Protein AF-A0A2V5RMZ7-F1 (afdb_monomer)

Solvent-accessible surface area (backbone atoms only — not comparable to full-atom values): 4799 Å² total; per-residue (Å²): 109,73,66,58,54,53,52,52,51,48,50,44,51,62,64,77,38,31,68,65,53,50,52,53,45,48,68,74,69,59,74,87,79,84,78,79,79,82,68,77,70,41,59,51,98,87,67,49,80,74,45,70,79,76,93,78,90,80,89,83,81,63,74,92,73,58,80,78,87,123

Radius of gyration: 26.2 Å; Cα contacts (8 Å, |Δi|>4): 25; chains: 1; bounding box: 40×38×77 Å

Secondary structure (DSSP, 8-state):
-HHHHHHHHHHIIIIISHHHHHHHHHHHH------PPPPPPEE-TT--EEE-----------TTT-----

Foldseek 3Di:
DVVVVVVVVCCCCCPVVPVVVVVVCCVPVPDDDDDDDFDDFDADPVRHTPDGDDDDDDDDDDPVPPDDPD

Structure (mmCIF, N/CA/C/O backbone):
data_AF-A0A2V5RMZ7-F1
#
_entry.id   AF-A0A2V5RMZ7-F1
#
loop_
_atom_site.group_PDB
_atom_site.id
_atom_site.type_symbol
_atom_site.label_atom_id
_atom_site.label_alt_id
_atom_site.label_comp_id
_atom_site.label_asym_id
_atom_site.label_entity_id
_atom_site.label_seq_id
_atom_site.pdbx_PDB_ins_code
_atom_site.Cartn_x
_atom_site.Cartn_y
_atom_site.Cartn_z
_atom_site.occupancy
_atom_site.B_iso_or_equiv
_atom_site.auth_seq_id
_atom_site.auth_comp_id
_atom_site.auth_asym_id
_atom_site.auth_atom_id
_atom_site.pdbx_PDB_model_num
ATOM 1 N N . MET A 1 1 ? 14.827 -12.936 -39.533 1.00 76.69 1 MET A N 1
ATOM 2 C CA . MET A 1 1 ? 14.704 -11.464 -39.615 1.00 76.69 1 MET A CA 1
ATOM 3 C C . MET A 1 1 ? 13.501 -10.936 -38.840 1.00 76.69 1 MET A C 1
ATOM 5 O O . MET A 1 1 ? 13.710 -10.126 -37.952 1.00 76.69 1 MET A O 1
ATOM 9 N N . LEU A 1 2 ? 12.274 -11.417 -39.088 1.00 89.31 2 LEU A N 1
ATOM 10 C CA . LEU A 1 2 ? 11.063 -10.951 -38.385 1.00 89.31 2 LEU A CA 1
ATOM 11 C C . LEU A 1 2 ? 11.164 -11.033 -36.848 1.00 89.31 2 LEU A C 1
ATOM 13 O O . LEU A 1 2 ? 11.003 -10.030 -36.162 1.00 89.31 2 LEU A O 1
ATOM 17 N N . PHE A 1 3 ? 11.504 -12.209 -36.313 1.00 93.44 3 PHE A N 1
ATOM 18 C CA . PHE A 1 3 ? 11.661 -12.404 -34.868 1.00 93.44 3 PHE A CA 1
ATOM 19 C C . PHE A 1 3 ? 12.742 -11.508 -34.262 1.00 93.44 3 PHE A C 1
ATOM 21 O O . PHE A 1 3 ? 12.543 -10.965 -33.186 1.00 93.44 3 PHE A O 1
ATOM 28 N N . SER A 1 4 ? 13.839 -11.271 -34.980 1.00 96.06 4 SER A N 1
ATOM 29 C CA . SER A 1 4 ? 14.936 -10.413 -34.523 1.00 96.06 4 SER A CA 1
ATOM 30 C C . SER A 1 4 ? 14.494 -8.960 -34.308 1.00 96.06 4 SER A C 1
ATOM 32 O O . SER A 1 4 ? 14.899 -8.338 -33.329 1.00 96.06 4 SER A O 1
ATOM 34 N N . VAL A 1 5 ? 13.625 -8.432 -35.178 1.00 96.06 5 VAL A N 1
ATOM 35 C CA . VA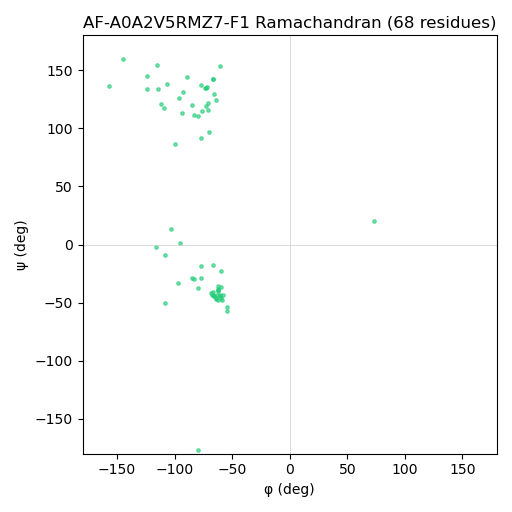L A 1 5 ? 13.066 -7.075 -35.040 1.00 96.06 5 VAL A CA 1
ATOM 36 C C . VAL A 1 5 ? 12.175 -6.978 -33.801 1.00 96.06 5 VAL A C 1
ATOM 38 O O . VAL A 1 5 ? 12.296 -6.033 -33.020 1.00 96.06 5 VAL A O 1
ATOM 41 N N . PHE A 1 6 ? 11.316 -7.974 -33.578 1.00 95.75 6 PHE A N 1
ATOM 42 C CA . PHE A 1 6 ? 10.465 -8.011 -32.390 1.00 95.75 6 PHE A CA 1
ATOM 43 C C . PHE A 1 6 ? 11.270 -8.204 -31.102 1.00 95.75 6 PHE A C 1
ATOM 45 O O . PHE A 1 6 ? 11.007 -7.517 -30.119 1.00 95.75 6 PHE A O 1
ATOM 52 N N . SER A 1 7 ? 12.293 -9.061 -31.111 1.00 96.69 7 SER A N 1
ATOM 53 C CA . SER A 1 7 ? 13.190 -9.252 -29.968 1.00 96.69 7 SER A CA 1
ATOM 54 C C . SER A 1 7 ? 13.922 -7.963 -29.600 1.00 96.69 7 SER A C 1
ATOM 56 O O . SER A 1 7 ? 13.952 -7.595 -28.429 1.00 96.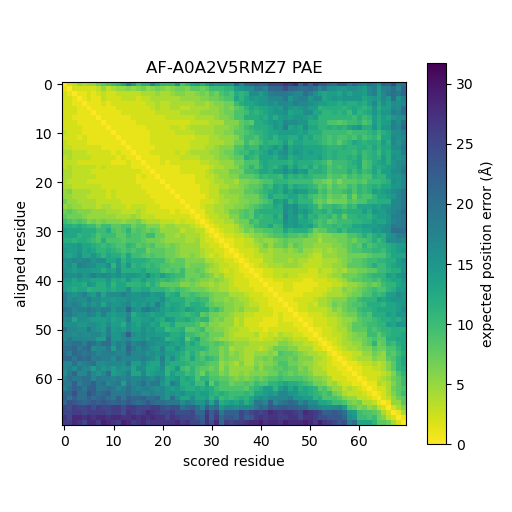69 7 SER A O 1
ATOM 58 N N . PHE A 1 8 ? 14.445 -7.226 -30.585 1.00 96.50 8 PHE A N 1
ATOM 59 C CA . PHE A 1 8 ? 15.061 -5.922 -30.338 1.00 96.50 8 PHE A CA 1
ATOM 60 C C . PHE A 1 8 ? 14.063 -4.924 -29.735 1.00 96.50 8 PHE A C 1
ATOM 62 O O . PHE A 1 8 ? 14.379 -4.228 -28.771 1.00 96.50 8 PHE A O 1
ATOM 69 N N . ARG A 1 9 ? 12.831 -4.882 -30.261 1.00 95.50 9 ARG A N 1
ATOM 70 C CA . ARG A 1 9 ? 11.780 -4.005 -29.734 1.00 95.50 9 ARG A CA 1
ATOM 71 C C . ARG A 1 9 ? 11.424 -4.336 -28.284 1.00 95.50 9 ARG A C 1
ATOM 73 O O . ARG A 1 9 ? 11.215 -3.413 -27.501 1.00 95.50 9 ARG A O 1
ATOM 80 N N . LEU A 1 10 ? 11.375 -5.618 -27.926 1.00 96.06 10 LEU A N 1
ATOM 81 C CA . LEU A 1 10 ? 11.140 -6.052 -26.550 1.00 96.06 10 LEU A CA 1
ATOM 82 C C . LEU A 1 10 ? 12.277 -5.617 -25.627 1.00 96.06 10 LEU A C 1
ATOM 84 O O . LEU A 1 10 ? 11.996 -5.017 -24.598 1.00 96.06 10 LEU A O 1
ATOM 88 N N . ILE A 1 11 ? 13.538 -5.825 -26.023 1.00 96.81 11 ILE A N 1
ATOM 89 C CA . ILE A 1 11 ? 14.706 -5.382 -25.242 1.00 96.81 11 ILE A CA 1
ATOM 90 C C . ILE A 1 11 ? 14.659 -3.868 -25.016 1.00 96.81 11 ILE A C 1
ATOM 92 O O . ILE A 1 11 ? 14.866 -3.399 -23.901 1.00 96.81 11 ILE A O 1
ATOM 96 N N . TYR A 1 12 ? 14.328 -3.095 -26.051 1.00 96.88 12 TYR A N 1
ATOM 97 C CA . TYR A 1 12 ? 14.185 -1.648 -25.926 1.00 96.88 12 TYR A CA 1
ATOM 98 C C . TYR A 1 12 ? 13.113 -1.256 -24.897 1.00 96.88 12 TYR A C 1
ATOM 100 O O . TYR A 1 12 ? 13.364 -0.426 -24.027 1.00 96.88 12 TYR A O 1
ATOM 108 N N . LEU A 1 13 ? 11.930 -1.871 -24.960 1.00 95.94 13 LEU A N 1
ATOM 109 C CA . LEU A 1 13 ? 10.845 -1.569 -24.025 1.00 95.94 13 LEU A CA 1
ATOM 110 C C . LEU A 1 13 ? 11.159 -2.023 -22.594 1.00 95.94 13 LEU A C 1
ATOM 112 O O . LEU A 1 13 ? 10.874 -1.300 -21.648 1.00 95.94 13 LEU A O 1
ATOM 116 N N . GLN A 1 14 ? 11.741 -3.211 -22.443 1.00 94.56 14 GLN A N 1
ATOM 117 C CA . GLN A 1 14 ? 11.940 -3.853 -21.146 1.00 94.56 14 GLN A CA 1
ATOM 118 C C . GLN A 1 14 ? 13.188 -3.379 -20.411 1.00 94.56 14 GLN A C 1
ATOM 120 O O . GLN A 1 14 ? 13.187 -3.435 -19.190 1.00 94.56 14 GLN A O 1
ATOM 125 N N . VAL A 1 15 ? 14.239 -2.963 -21.124 1.00 96.00 15 VAL A N 1
ATOM 126 C CA . VAL A 1 15 ? 15.525 -2.583 -20.518 1.00 96.00 15 VAL A CA 1
ATOM 127 C C . VAL A 1 15 ? 15.734 -1.077 -20.582 1.00 96.00 15 VAL A C 1
ATOM 129 O O . VAL A 1 15 ? 16.027 -0.456 -19.571 1.00 96.00 15 VAL A O 1
ATOM 132 N N . ILE A 1 16 ? 15.569 -0.470 -21.761 1.00 96.19 16 ILE A N 1
ATOM 133 C CA . ILE A 1 16 ? 15.870 0.959 -21.949 1.00 96.19 16 ILE A CA 1
ATOM 134 C C . ILE A 1 16 ? 14.734 1.836 -21.413 1.00 96.19 16 ILE A 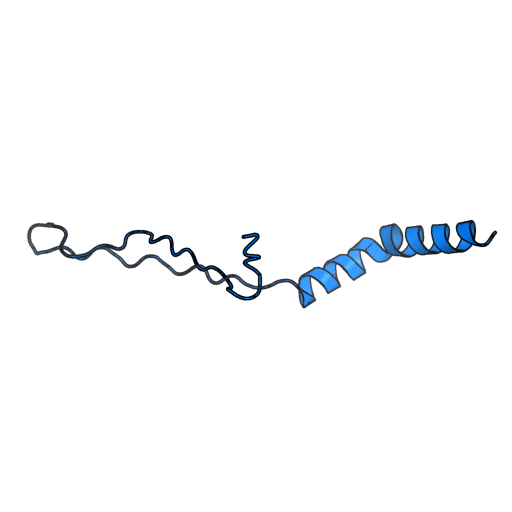C 1
ATOM 136 O O . ILE A 1 16 ? 14.983 2.904 -20.866 1.00 96.19 16 ILE A O 1
ATOM 140 N N . LYS A 1 17 ? 13.485 1.397 -21.581 1.00 96.19 17 LYS A N 1
ATOM 141 C CA . LYS A 1 17 ? 12.286 2.136 -21.160 1.00 96.19 17 LYS A CA 1
ATOM 142 C C . LYS A 1 17 ? 11.650 1.599 -19.875 1.00 96.19 17 LYS A C 1
ATOM 144 O O . LYS A 1 17 ? 10.522 1.973 -19.563 1.00 96.19 17 LYS A O 1
ATOM 149 N N . HIS A 1 18 ? 12.359 0.737 -19.146 1.00 95.50 18 HIS A N 1
ATOM 150 C CA . HIS A 1 18 ? 11.838 0.087 -17.946 1.00 95.50 18 HIS A CA 1
ATOM 151 C C . HIS A 1 18 ? 11.308 1.096 -16.927 1.00 95.50 18 HIS A C 1
ATOM 153 O O . HIS A 1 18 ? 10.133 1.046 -16.574 1.00 95.50 18 HIS A O 1
ATOM 159 N N . ASP A 1 19 ? 12.168 2.027 -16.514 1.00 94.94 19 ASP A N 1
ATOM 160 C CA . ASP A 1 19 ? 11.887 2.945 -15.411 1.00 94.94 19 ASP A CA 1
ATOM 161 C C . ASP A 1 19 ? 10.700 3.863 -15.733 1.00 94.94 19 ASP A C 1
ATOM 163 O O . ASP A 1 19 ? 9.789 4.007 -14.925 1.00 94.94 19 ASP A O 1
ATOM 167 N N . GLU A 1 20 ? 10.649 4.391 -16.960 1.00 95.19 20 GLU A N 1
ATOM 168 C CA . GLU A 1 20 ? 9.564 5.257 -17.442 1.00 95.19 20 GLU A CA 1
ATOM 169 C C . GLU A 1 20 ? 8.200 4.551 -17.402 1.00 95.19 20 GLU A C 1
ATOM 171 O O . GLU A 1 20 ? 7.207 5.107 -16.929 1.00 95.19 20 GLU A O 1
ATOM 176 N N . TYR A 1 21 ? 8.128 3.307 -17.886 1.00 94.12 21 TYR A N 1
ATOM 177 C CA . TYR A 1 21 ? 6.867 2.565 -17.885 1.00 94.12 21 TYR A CA 1
ATOM 178 C C . TYR A 1 21 ? 6.511 2.002 -16.508 1.00 94.12 21 TYR A C 1
ATOM 180 O O . TYR A 1 21 ? 5.323 1.874 -16.208 1.00 94.12 21 TYR A O 1
ATOM 188 N N . ALA A 1 22 ? 7.501 1.691 -15.669 1.00 93.00 22 ALA A N 1
ATOM 189 C CA . ALA A 1 22 ? 7.280 1.292 -14.285 1.00 93.00 22 ALA A CA 1
ATOM 190 C C . ALA A 1 22 ? 6.686 2.446 -13.464 1.00 93.00 22 ALA A C 1
ATOM 192 O O . ALA A 1 22 ? 5.707 2.241 -12.747 1.00 93.00 22 ALA A O 1
ATOM 193 N N . GLU A 1 23 ? 7.210 3.663 -13.626 1.00 92.19 23 GLU A N 1
ATOM 194 C CA . GLU A 1 23 ? 6.681 4.869 -12.986 1.00 92.19 23 GLU A CA 1
ATOM 195 C C . GLU A 1 23 ? 5.247 5.163 -13.442 1.00 92.19 23 GLU A C 1
ATOM 197 O O . GLU A 1 23 ? 4.349 5.317 -12.615 1.00 92.19 23 GLU A O 1
ATOM 202 N N . LEU A 1 24 ? 4.988 5.1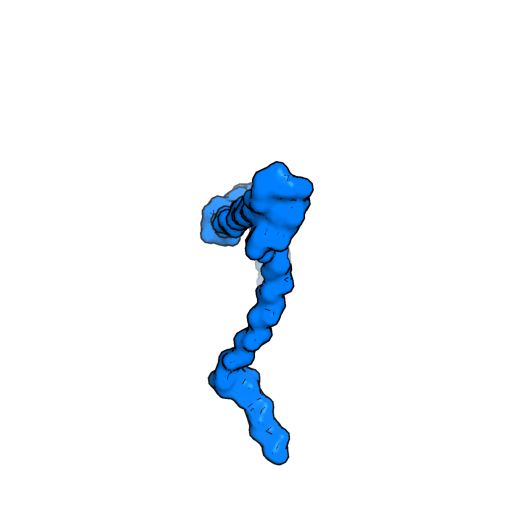27 -14.753 1.00 93.06 24 LEU A N 1
ATOM 203 C CA . LEU A 1 24 ? 3.645 5.340 -15.298 1.00 93.06 24 LEU A CA 1
ATOM 204 C C . LEU A 1 24 ? 2.641 4.277 -14.820 1.00 93.06 24 LEU A C 1
ATOM 206 O O . LEU A 1 24 ? 1.460 4.568 -14.609 1.00 93.06 24 LEU A O 1
ATOM 210 N N . ALA A 1 25 ? 3.087 3.027 -14.669 1.00 91.62 25 ALA A N 1
ATOM 211 C CA . ALA A 1 25 ? 2.263 1.956 -14.125 1.00 91.62 25 ALA A CA 1
ATOM 212 C C . ALA A 1 25 ? 1.953 2.196 -12.644 1.00 91.62 25 ALA A C 1
ATOM 214 O O . ALA A 1 25 ? 0.796 2.050 -12.246 1.00 91.62 25 ALA A O 1
ATOM 215 N N . ALA A 1 26 ? 2.948 2.610 -11.857 1.00 89.50 26 ALA A N 1
ATOM 216 C CA . ALA A 1 26 ? 2.776 2.950 -10.450 1.00 89.50 26 ALA A CA 1
ATOM 217 C C . ALA A 1 26 ? 1.825 4.143 -10.260 1.00 89.50 26 ALA A C 1
ATOM 219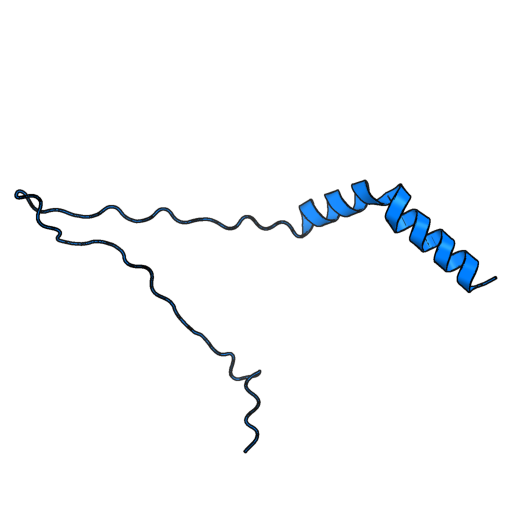 O O . ALA A 1 26 ? 0.967 4.099 -9.382 1.00 89.50 26 ALA A O 1
ATOM 220 N N . GLU A 1 27 ? 1.911 5.164 -11.115 1.00 88.25 27 GLU A N 1
ATOM 221 C CA . GLU A 1 27 ? 1.012 6.322 -11.090 1.00 88.25 27 GLU A CA 1
ATOM 222 C C . GLU A 1 27 ? -0.438 5.924 -11.402 1.00 88.25 27 GLU A C 1
ATOM 224 O O . GLU A 1 27 ? -1.367 6.328 -10.705 1.00 88.25 27 GLU A O 1
ATOM 229 N N . LYS A 1 28 ? -0.645 5.111 -12.446 1.00 88.50 28 LYS A N 1
ATOM 230 C CA . LYS A 1 28 ? -1.993 4.802 -12.953 1.00 88.50 28 LYS A CA 1
ATOM 231 C C . LYS A 1 28 ? -2.695 3.658 -12.233 1.00 88.50 28 LYS A C 1
ATOM 233 O O . LYS A 1 28 ? -3.921 3.623 -12.219 1.00 88.50 28 LYS A O 1
ATOM 238 N N . HIS A 1 29 ? -1.940 2.707 -11.691 1.00 89.12 29 HIS A N 1
ATOM 239 C CA . HIS A 1 29 ? -2.484 1.495 -11.069 1.00 89.12 29 HIS A CA 1
ATOM 240 C C . HIS A 1 29 ? -2.175 1.407 -9.570 1.00 89.12 29 HIS A C 1
ATOM 242 O O . HIS A 1 29 ? -2.625 0.473 -8.906 1.00 89.12 29 HIS A O 1
ATOM 248 N N . GLY A 1 30 ? -1.442 2.376 -9.014 1.00 85.38 30 GLY A N 1
ATOM 249 C CA . GLY A 1 30 ? -1.292 2.526 -7.575 1.00 85.38 30 GLY A CA 1
ATOM 250 C C . GLY A 1 30 ? -2.600 3.007 -6.955 1.00 85.38 30 GLY A C 1
ATOM 251 O O . GLY A 1 30 ? -3.052 4.120 -7.212 1.00 85.38 30 GLY A O 1
ATOM 252 N N . TYR A 1 31 ? -3.207 2.184 -6.104 1.00 83.06 31 TYR A N 1
ATOM 253 C CA . TYR A 1 31 ? -4.337 2.601 -5.281 1.00 83.06 31 TYR A CA 1
ATOM 254 C C . TYR A 1 31 ? -3.885 2.768 -3.832 1.00 83.06 31 TYR A C 1
ATOM 256 O O . TYR A 1 31 ? -3.127 1.963 -3.289 1.00 83.06 31 TYR A O 1
ATOM 264 N N . LYS A 1 32 ? -4.356 3.835 -3.186 1.00 83.25 32 LYS A N 1
ATOM 265 C CA . LYS A 1 32 ? -4.176 4.007 -1.746 1.00 83.25 32 LYS A CA 1
ATOM 266 C C . LYS A 1 32 ? -5.219 3.158 -1.036 1.00 83.25 32 LYS A C 1
ATOM 268 O O . LYS A 1 32 ? -6.404 3.481 -1.071 1.00 83.25 32 LYS A O 1
ATOM 273 N N . GLN A 1 33 ? -4.776 2.097 -0.376 1.00 87.31 33 GLN A N 1
ATOM 274 C CA . GLN A 1 33 ? -5.622 1.386 0.569 1.00 87.31 33 GLN A CA 1
ATOM 275 C C . GLN A 1 33 ? -5.706 2.214 1.855 1.00 87.31 33 GLN A C 1
ATOM 277 O O . GLN A 1 33 ? -4.703 2.413 2.540 1.00 87.31 33 GLN A O 1
ATOM 282 N N . ILE A 1 34 ? -6.897 2.715 2.181 1.00 87.44 34 ILE A N 1
ATOM 283 C CA . ILE A 1 34 ? -7.133 3.344 3.482 1.00 87.44 34 ILE A CA 1
ATOM 284 C C . ILE A 1 34 ? -7.118 2.231 4.529 1.00 87.44 34 ILE A C 1
ATOM 286 O O . ILE A 1 34 ? -7.902 1.284 4.446 1.00 87.44 34 ILE A O 1
ATOM 290 N N . ILE A 1 35 ? -6.216 2.346 5.501 1.00 88.12 35 ILE A N 1
ATOM 291 C CA . ILE A 1 35 ? -6.210 1.504 6.696 1.00 88.12 35 ILE A CA 1
ATOM 292 C C . ILE A 1 35 ? -6.997 2.261 7.759 1.00 88.12 35 ILE A C 1
ATOM 294 O O . ILE A 1 35 ? -6.594 3.343 8.188 1.00 88.12 35 ILE A O 1
ATOM 298 N N . TYR A 1 36 ? -8.150 1.721 8.140 1.00 86.50 36 TYR A N 1
ATOM 299 C CA . TYR A 1 36 ? -8.968 2.311 9.192 1.00 86.50 36 TYR A CA 1
ATOM 300 C C . TYR A 1 36 ? -8.319 2.061 10.551 1.00 86.50 36 TYR A C 1
ATOM 302 O O . TYR A 1 36 ? -7.878 0.950 10.839 1.00 86.50 36 TYR A O 1
ATOM 310 N N . ALA A 1 37 ? -8.266 3.098 11.385 1.00 86.88 37 ALA A N 1
ATOM 311 C CA . ALA A 1 37 ? -7.835 2.948 12.766 1.00 86.88 37 ALA A CA 1
ATOM 312 C C . ALA A 1 37 ? -8.852 2.106 13.547 1.00 86.88 37 ALA A C 1
ATOM 314 O O . ALA A 1 37 ? -10.065 2.236 13.356 1.00 86.88 37 ALA A O 1
ATOM 315 N N . GLU A 1 38 ? -8.355 1.270 14.453 1.00 86.81 38 GLU A N 1
ATOM 316 C CA . GLU A 1 38 ? -9.213 0.536 15.373 1.00 86.81 38 GLU A CA 1
ATOM 317 C C . GLU A 1 38 ? -9.899 1.495 16.351 1.00 86.81 38 GLU A C 1
ATOM 319 O O . GLU A 1 38 ? -9.325 2.489 16.807 1.00 86.81 38 GLU A O 1
ATOM 324 N N . ARG A 1 39 ? -11.158 1.200 16.683 1.00 90.38 39 ARG A N 1
ATOM 325 C CA . ARG A 1 39 ? -11.887 1.950 17.704 1.00 90.38 39 ARG A CA 1
ATOM 326 C C . ARG A 1 39 ? -11.330 1.589 19.078 1.00 90.38 39 ARG A C 1
ATOM 328 O O . ARG A 1 39 ? -11.193 0.412 19.394 1.00 90.38 39 ARG A O 1
ATOM 335 N N . GLY A 1 40 ? -11.093 2.599 19.912 1.00 92.38 40 GLY A N 1
ATOM 336 C CA . GLY A 1 40 ? -10.682 2.385 21.297 1.00 92.38 40 GLY A CA 1
ATOM 337 C C . GLY A 1 40 ? -11.712 1.602 22.121 1.00 92.38 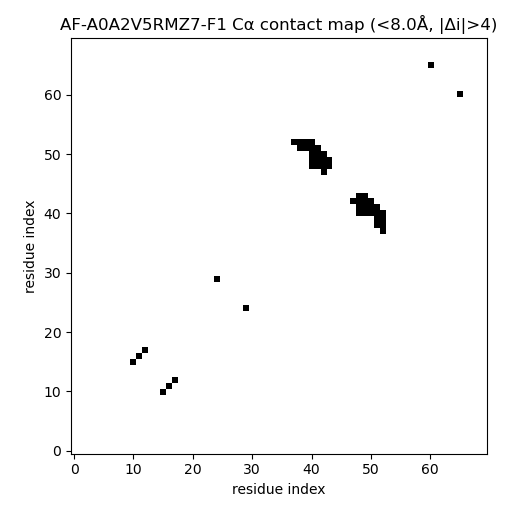40 GLY A C 1
ATOM 338 O O . GLY A 1 40 ? -12.920 1.634 21.853 1.00 92.38 40 GLY A O 1
ATOM 339 N N . THR A 1 41 ? -11.215 0.924 23.150 1.00 95.19 41 THR A N 1
ATOM 340 C CA . THR A 1 41 ? -12.024 0.208 24.140 1.00 95.19 41 THR A CA 1
ATOM 341 C C . THR A 1 41 ? -12.745 1.194 25.062 1.00 95.19 41 THR A C 1
ATOM 343 O O . THR A 1 41 ? -12.145 2.160 25.531 1.00 95.19 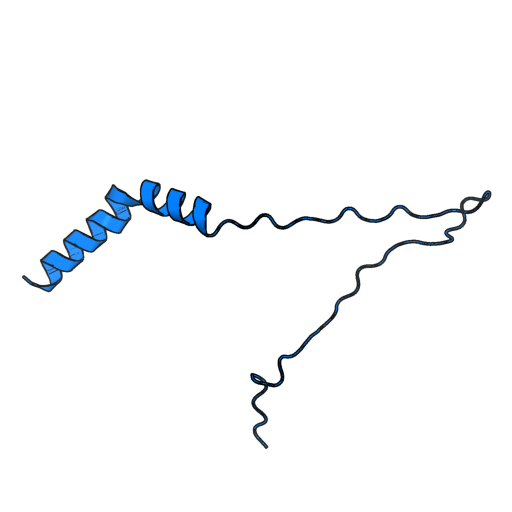41 THR A O 1
ATOM 346 N N . ILE A 1 42 ? -14.033 0.963 25.327 1.00 95.81 42 ILE A N 1
ATOM 347 C CA . ILE A 1 42 ? -14.788 1.699 26.350 1.00 95.81 42 ILE A CA 1
ATOM 348 C C . ILE A 1 42 ? -14.707 0.922 27.657 1.00 95.81 42 ILE A C 1
ATOM 350 O O . ILE A 1 42 ? -15.008 -0.273 27.673 1.00 95.81 42 ILE A O 1
ATOM 354 N N . PHE A 1 43 ? -14.378 1.629 28.732 1.00 97.00 43 PHE A N 1
ATOM 355 C CA . PHE A 1 43 ? -14.351 1.106 30.091 1.00 97.00 43 PHE A CA 1
ATOM 356 C C . PHE A 1 43 ? -15.398 1.797 30.966 1.00 97.00 43 PHE A C 1
ATOM 358 O O . PHE A 1 43 ? -15.791 2.935 30.688 1.00 97.00 43 PHE A O 1
ATOM 365 N N . ASP A 1 44 ? -15.846 1.116 32.016 1.00 95.94 44 ASP A N 1
ATOM 366 C CA . ASP A 1 44 ? -16.594 1.735 33.107 1.00 95.94 44 ASP A CA 1
ATOM 367 C C . ASP A 1 44 ? -15.650 2.463 34.097 1.00 95.94 44 ASP A C 1
ATOM 369 O O . ASP A 1 44 ? -14.434 2.532 33.900 1.00 95.94 44 ASP A O 1
ATOM 373 N N . ALA A 1 45 ? -16.200 3.015 35.183 1.00 96.38 45 ALA A N 1
ATOM 374 C CA . ALA A 1 45 ? -15.409 3.699 36.211 1.00 96.38 45 ALA A CA 1
ATOM 375 C C . ALA A 1 45 ? -14.466 2.768 37.007 1.00 96.38 45 ALA A C 1
ATOM 377 O O . ALA A 1 45 ? -13.532 3.258 37.642 1.00 96.38 45 ALA A O 1
ATOM 378 N N . ASN A 1 46 ? -14.694 1.453 36.976 1.00 97.06 46 ASN A N 1
ATOM 379 C CA . ASN A 1 46 ? -13.878 0.433 37.636 1.00 97.06 46 ASN A CA 1
ATOM 380 C C . ASN A 1 46 ? -12.829 -0.193 36.696 1.00 97.06 46 ASN A C 1
ATOM 382 O O . ASN A 1 46 ? -12.032 -1.014 37.144 1.00 97.06 46 ASN A O 1
ATOM 386 N N . ASN A 1 47 ? -12.758 0.261 35.439 1.00 91.69 47 ASN A N 1
ATOM 387 C CA . ASN A 1 47 ? -11.941 -0.288 34.349 1.00 91.69 47 ASN A CA 1
ATOM 388 C C . ASN A 1 47 ? -12.441 -1.619 33.765 1.00 91.69 47 ASN A C 1
ATOM 390 O O . ASN A 1 47 ? -11.683 -2.316 33.087 1.00 91.69 47 ASN A O 1
ATOM 394 N N . ASP A 1 48 ? -13.712 -1.953 33.955 1.00 95.69 48 ASP A N 1
ATOM 395 C CA . ASP A 1 48 ? -14.332 -3.095 33.293 1.00 95.69 48 ASP A CA 1
ATOM 396 C C . ASP A 1 48 ? -14.665 -2.753 31.833 1.00 95.69 48 ASP A C 1
ATOM 398 O O . ASP A 1 48 ? -15.154 -1.666 31.517 1.00 95.69 48 ASP A O 1
ATOM 402 N N . VAL A 1 49 ? -14.390 -3.683 30.912 1.00 94.25 49 VAL A N 1
ATOM 403 C CA . VAL A 1 49 ? -14.602 -3.485 29.468 1.00 94.25 49 VAL A CA 1
ATOM 404 C C . VAL A 1 49 ? -16.094 -3.510 29.138 1.00 94.25 49 VAL A C 1
ATOM 406 O O . VAL A 1 49 ? -16.753 -4.537 29.280 1.00 94.25 49 VAL A O 1
ATOM 409 N N . LEU A 1 50 ? -16.608 -2.403 28.600 1.00 94.25 50 LEU A N 1
ATOM 410 C CA . LEU A 1 50 ? -17.992 -2.280 28.131 1.00 94.25 50 LEU A CA 1
ATOM 411 C C . LEU A 1 50 ? -18.131 -2.509 26.621 1.00 94.25 50 LEU A C 1
ATOM 413 O O . LEU A 1 50 ? -19.152 -3.018 26.166 1.00 94.25 50 LEU A O 1
ATOM 417 N N . ALA A 1 51 ? -17.125 -2.125 25.828 1.00 93.44 51 ALA A N 1
ATOM 418 C CA . ALA A 1 51 ? -17.129 -2.334 24.379 1.00 93.44 51 ALA A CA 1
ATOM 419 C C . ALA A 1 51 ? -15.710 -2.339 23.801 1.00 93.44 51 ALA A C 1
ATOM 421 O O . ALA A 1 51 ? -14.915 -1.455 24.113 1.00 93.44 51 ALA A O 1
ATOM 422 N N . HIS A 1 52 ? -15.424 -3.277 22.900 1.00 92.31 52 HIS A N 1
ATOM 423 C CA . HIS A 1 52 ? -14.203 -3.322 22.094 1.00 92.31 52 HIS A CA 1
ATOM 424 C C . HIS A 1 52 ? -14.524 -3.871 20.697 1.00 92.31 52 HIS A C 1
ATOM 426 O O . HIS A 1 52 ? -15.557 -4.516 20.505 1.00 92.31 52 HIS A O 1
ATOM 432 N N . ASN A 1 53 ? -13.655 -3.599 19.725 1.00 88.25 53 ASN A N 1
ATOM 433 C CA . ASN A 1 53 ? -13.787 -4.149 18.378 1.00 88.25 53 ASN A CA 1
ATOM 434 C C . ASN A 1 53 ? -13.059 -5.497 18.278 1.00 88.25 53 ASN A C 1
ATOM 436 O O . ASN A 1 53 ? -11.987 -5.667 18.853 1.00 88.25 53 ASN A O 1
ATOM 440 N N . ILE A 1 54 ? -13.622 -6.422 17.498 1.00 86.31 54 ILE A N 1
ATOM 441 C CA . ILE A 1 54 ? -12.982 -7.679 17.095 1.00 86.31 54 ILE A CA 1
ATOM 442 C C . ILE A 1 54 ? -12.970 -7.774 15.563 1.00 86.31 54 ILE A C 1
ATOM 444 O O . ILE A 1 54 ? -13.916 -7.295 14.926 1.00 86.31 54 ILE A O 1
ATOM 448 N N . PRO A 1 55 ? -11.930 -8.360 14.946 1.00 81.44 55 PRO A N 1
ATOM 449 C CA . PRO A 1 55 ? -11.919 -8.582 13.506 1.00 81.44 55 PRO A CA 1
ATOM 450 C C . PRO A 1 55 ? -13.016 -9.585 13.123 1.00 81.44 55 PRO A C 1
ATOM 452 O O . PRO A 1 55 ? -13.121 -10.658 13.713 1.00 81.44 55 PRO A O 1
ATOM 455 N N . LEU A 1 56 ? -13.835 -9.226 12.132 1.00 86.31 56 LEU A N 1
ATOM 456 C CA . LEU A 1 56 ? -14.861 -10.094 11.558 1.00 86.31 56 LEU A CA 1
ATOM 457 C C . LEU A 1 56 ? -14.472 -10.450 10.126 1.00 86.31 56 LEU A C 1
ATOM 459 O O . LEU A 1 56 ? -14.360 -9.573 9.269 1.00 86.31 56 LEU A O 1
ATOM 463 N N . GLU A 1 57 ? -14.330 -11.740 9.850 1.00 87.38 57 GLU A N 1
ATOM 464 C CA . GLU A 1 57 ? -14.152 -12.232 8.489 1.00 87.38 57 GLU A CA 1
ATOM 465 C C . GLU A 1 57 ? -15.522 -12.411 7.830 1.00 87.38 57 GLU A C 1
ATOM 467 O O . GLU A 1 57 ? -16.369 -13.164 8.307 1.00 87.38 57 GLU A O 1
ATOM 472 N N . THR A 1 58 ? -15.758 -11.699 6.727 1.00 90.44 58 THR A N 1
ATOM 473 C CA . THR A 1 58 ? -16.967 -11.866 5.912 1.00 90.44 58 THR A CA 1
ATOM 474 C C . THR A 1 58 ? -16.588 -12.526 4.596 1.00 90.44 58 THR A C 1
ATOM 476 O O . THR A 1 58 ? -15.831 -11.961 3.809 1.00 90.44 58 THR A O 1
ATOM 479 N N . VAL A 1 59 ? -17.128 -13.717 4.345 1.00 88.56 59 VAL A N 1
ATOM 480 C CA . VAL A 1 59 ? -16.937 -14.440 3.083 1.00 88.56 59 VAL A CA 1
ATOM 481 C C . VAL A 1 59 ? -18.126 -14.158 2.171 1.00 88.56 59 VAL A C 1
ATOM 483 O O . VAL A 1 59 ? -19.274 -14.362 2.560 1.00 88.56 59 VAL A O 1
ATOM 486 N N . VAL A 1 60 ? -17.855 -13.696 0.951 1.00 89.19 60 VAL A N 1
ATOM 487 C CA . VAL A 1 60 ? -18.879 -13.417 -0.066 1.00 89.19 60 VAL A CA 1
ATOM 488 C C . VAL A 1 60 ? -18.548 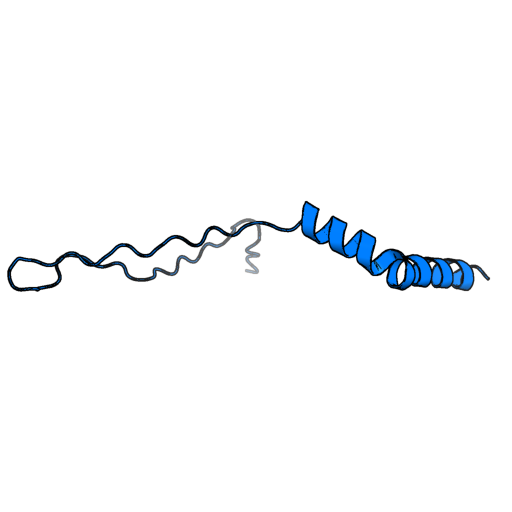-14.206 -1.328 1.00 89.19 60 VAL A C 1
ATOM 490 O O . VAL A 1 60 ? -17.401 -14.209 -1.774 1.00 89.19 60 VAL A O 1
ATOM 493 N N . ALA A 1 61 ? -19.550 -14.867 -1.907 1.00 89.12 61 ALA A N 1
ATOM 494 C CA . ALA A 1 61 ? -19.424 -15.599 -3.163 1.00 89.12 61 ALA A CA 1
ATOM 495 C C . ALA A 1 61 ? -20.275 -14.945 -4.257 1.00 89.12 61 ALA A C 1
ATOM 497 O O . ALA A 1 61 ? -21.444 -14.624 -4.047 1.00 89.12 61 ALA A O 1
ATOM 498 N N . ASP A 1 62 ? -19.682 -14.775 -5.436 1.00 88.12 62 ASP A N 1
ATOM 499 C CA . ASP A 1 62 ? -20.371 -14.290 -6.630 1.00 88.12 62 ASP A CA 1
ATOM 500 C C . ASP A 1 62 ? -21.092 -15.451 -7.326 1.00 88.12 62 ASP A C 1
ATOM 502 O O . ASP A 1 62 ? -20.458 -16.335 -7.907 1.00 88.12 62 ASP A O 1
ATOM 506 N N . ALA A 1 63 ? -22.424 -15.426 -7.295 1.00 84.12 63 ALA A N 1
ATOM 507 C CA . ALA A 1 63 ? -23.271 -16.474 -7.858 1.00 84.12 63 ALA A CA 1
ATOM 508 C C . ALA A 1 63 ? -23.073 -16.693 -9.371 1.00 84.12 63 ALA A C 1
ATOM 510 O O . ALA A 1 63 ? -23.348 -17.784 -9.858 1.00 84.12 63 ALA A O 1
ATOM 511 N N . THR A 1 64 ? -22.563 -15.706 -10.119 1.00 83.19 64 THR A N 1
ATOM 512 C CA . THR A 1 64 ? -22.313 -15.845 -11.568 1.00 83.19 64 THR A CA 1
ATOM 513 C C . THR A 1 64 ? -21.058 -16.660 -11.890 1.00 83.19 64 THR A C 1
ATOM 515 O O . THR A 1 64 ? -20.905 -17.157 -13.005 1.00 83.19 64 THR A O 1
ATOM 518 N N . ARG A 1 65 ? -20.156 -16.810 -10.912 1.00 79.75 65 ARG A N 1
ATOM 519 C CA . ARG A 1 65 ? -18.873 -17.521 -11.039 1.00 79.75 65 ARG A CA 1
ATOM 520 C C . ARG A 1 65 ? -18.854 -18.849 -10.288 1.00 79.75 65 ARG A C 1
ATOM 522 O O . ARG A 1 65 ? -17.914 -19.627 -10.448 1.00 79.75 65 ARG A O 1
ATOM 529 N N . VAL A 1 66 ? -19.886 -19.116 -9.490 1.00 80.12 66 VAL A N 1
ATOM 530 C CA . VAL A 1 66 ? -20.117 -20.418 -8.867 1.00 80.12 66 VAL A CA 1
ATOM 531 C C . VAL A 1 66 ? -20.696 -21.344 -9.932 1.00 80.12 66 VAL A C 1
ATOM 533 O O . VAL 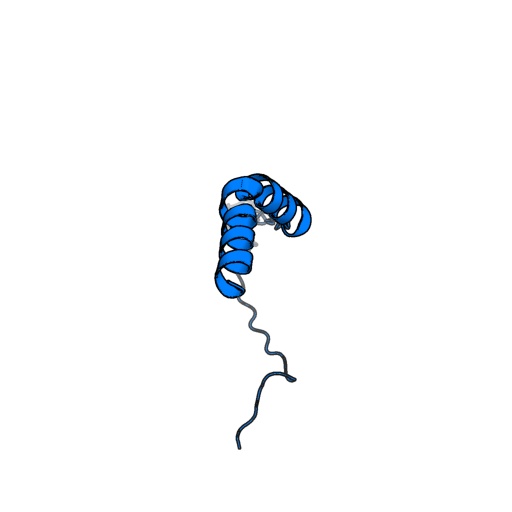A 1 66 ? -21.903 -21.405 -10.152 1.00 80.12 66 VAL A O 1
ATOM 536 N N . ASN A 1 67 ? -19.812 -22.062 -10.624 1.00 71.12 67 ASN A N 1
ATOM 537 C CA . ASN A 1 67 ? -20.234 -23.209 -11.413 1.00 71.12 67 ASN A CA 1
ATOM 538 C C . ASN A 1 67 ? -20.796 -24.261 -10.452 1.00 71.12 67 ASN A C 1
ATOM 540 O O . ASN A 1 67 ? -20.113 -24.676 -9.517 1.00 71.12 67 ASN A O 1
ATOM 544 N N . ASN A 1 68 ? -22.033 -24.679 -10.698 1.00 64.94 68 ASN A N 1
ATOM 545 C CA . ASN A 1 68 ? -22.674 -25.810 -10.040 1.00 64.94 68 ASN A CA 1
ATOM 546 C C . ASN A 1 68 ? -22.575 -27.018 -10.987 1.00 64.94 68 ASN A C 1
ATOM 548 O O . ASN A 1 68 ? -23.479 -27.204 -11.804 1.00 64.94 68 ASN A O 1
ATOM 552 N N . PRO A 1 69 ? -21.477 -27.800 -10.974 1.00 61.72 69 PRO A N 1
ATOM 553 C CA . PRO A 1 69 ? -21.495 -29.118 -11.583 1.00 61.72 69 PRO A CA 1
ATOM 554 C C . PRO A 1 69 ? -22.378 -30.006 -10.698 1.00 61.72 69 PRO A C 1
ATOM 556 O O . PRO A 1 69 ? -21.941 -30.468 -9.645 1.00 61.72 69 PRO A O 1
ATOM 559 N N . GLN A 1 70 ? -23.645 -30.151 -11.089 1.00 53.41 70 GLN A N 1
ATOM 560 C CA . GLN A 1 70 ? -24.499 -31.244 -10.617 1.00 53.41 70 GLN A CA 1
ATOM 561 C C . GLN A 1 70 ? -23.932 -32.576 -11.111 1.00 53.41 70 GLN A C 1
ATOM 563 O O . GLN A 1 70 ? -23.490 -32.616 -12.285 1.00 53.41 70 GLN A O 1
#

Nearest PDB structures (foldseek):
  7m2w-assembly1_H  TM=3.050E-01  e=7.288E+00  Saccharomyces cerevisiae S288C
  8apo-assembly1_AF  TM=3.034E-01  e=8.999E+00  Polytomella magna

pLDDT: mean 89.42, std 8.31, range [53.41, 97.06]

Sequence (70 aa):
MLFSVFSFRLIYLQVIKHDEYAELAAEKHGYKQIIYAERGTIFDANNDVLAHNIPLETVVADATRVNNPQ

Mean predicted aligned error: 9.47 Å